Protein AF-A0A8T7EQ91-F1 (afdb_monomer_lite)

Radius of gyration: 20.84 Å; chains: 1; bounding box: 34×38×52 Å

Sequence (90 aa):
MHAIDVPRSFNTILYATVMPTHEADLRANAANLPNDVPALLRDVLEASLDALAPVTPSDVVFTDDRAPVEALFDPLVLNFLLSNDLDALR

Foldseek 3Di:
DWWFDDPPDPDIDDDDDPDDDDLVVLVVVLVPDDPPDPPVVNVVSVNRNVRTDDDDDDPDDDDCPPVCPCVVVVVVVVCCVVVVCVVVVD

Structure (mmCIF, N/CA/C/O backbone):
data_AF-A0A8T7EQ91-F1
#
_entry.id   AF-A0A8T7EQ91-F1
#
loop_
_atom_site.group_PDB
_atom_site.id
_atom_site.type_symbol
_atom_site.label_atom_id
_atom_site.label_alt_id
_atom_site.label_comp_id
_atom_site.label_asym_id
_atom_site.label_entity_id
_atom_site.label_seq_id
_atom_site.pdbx_PDB_ins_code
_atom_site.Cartn_x
_atom_site.Cartn_y
_atom_site.Cartn_z
_atom_site.occupancy
_atom_site.B_iso_or_equiv
_atom_site.auth_seq_id
_atom_site.auth_comp_id
_atom_site.auth_asym_id
_atom_site.auth_atom_id
_atom_site.pdbx_PDB_model_num
ATOM 1 N N . MET A 1 1 ? 7.968 -3.245 2.344 1.00 87.31 1 MET A N 1
ATOM 2 C CA . MET A 1 1 ? 6.934 -2.768 1.401 1.00 87.31 1 MET A CA 1
ATOM 3 C C . MET A 1 1 ? 5.800 -3.771 1.396 1.00 87.31 1 MET A C 1
ATOM 5 O O . MET A 1 1 ? 6.087 -4.958 1.486 1.00 87.31 1 MET A O 1
ATOM 9 N N . HIS A 1 2 ? 4.557 -3.316 1.301 1.00 93.19 2 HIS A N 1
ATOM 10 C CA . HIS A 1 2 ? 3.380 -4.189 1.269 1.00 93.19 2 HIS A CA 1
ATOM 11 C C . HIS A 1 2 ? 2.430 -3.728 0.171 1.00 93.19 2 HIS A C 1
ATOM 13 O O . HIS A 1 2 ? 2.225 -2.524 0.025 1.00 93.19 2 HIS A O 1
ATOM 19 N N . ALA A 1 3 ? 1.870 -4.665 -0.586 1.00 94.88 3 ALA A N 1
ATOM 20 C CA . ALA A 1 3 ? 0.804 -4.398 -1.541 1.00 94.88 3 ALA A CA 1
ATOM 21 C C . ALA A 1 3 ? -0.526 -4.854 -0.934 1.00 94.88 3 ALA A C 1
ATOM 23 O O . ALA A 1 3 ? -0.597 -5.939 -0.359 1.00 94.88 3 ALA A O 1
ATOM 24 N N . ILE A 1 4 ? -1.554 -4.015 -1.031 1.00 96.00 4 ILE A N 1
ATOM 25 C CA . ILE A 1 4 ? -2.913 -4.334 -0.585 1.00 96.00 4 ILE A CA 1
ATOM 26 C C . ILE A 1 4 ? -3.861 -4.054 -1.744 1.00 96.00 4 ILE A C 1
ATOM 28 O O . ILE A 1 4 ? -3.948 -2.917 -2.218 1.00 96.00 4 ILE A O 1
ATOM 32 N N . ASP A 1 5 ? -4.568 -5.083 -2.195 1.00 96.56 5 ASP A N 1
ATOM 33 C CA . ASP A 1 5 ? -5.580 -4.938 -3.236 1.00 96.56 5 ASP A CA 1
ATOM 34 C C . ASP A 1 5 ? -6.819 -4.252 -2.665 1.00 96.56 5 ASP A C 1
ATOM 36 O O . ASP A 1 5 ? -7.326 -4.611 -1.604 1.00 96.56 5 ASP A O 1
ATOM 40 N N . VAL A 1 6 ? -7.330 -3.238 -3.361 1.00 93.94 6 VAL A N 1
ATOM 41 C CA . VAL A 1 6 ? -8.520 -2.519 -2.906 1.00 93.94 6 VAL A CA 1
ATOM 42 C C . VAL A 1 6 ? -9.758 -3.311 -3.334 1.00 93.94 6 VAL A C 1
ATOM 44 O O . VAL A 1 6 ? -10.022 -3.417 -4.541 1.00 93.94 6 VAL A O 1
ATOM 47 N N . PRO A 1 7 ? -10.563 -3.837 -2.386 1.00 89.38 7 PRO A N 1
ATOM 48 C CA . PRO A 1 7 ? -11.687 -4.703 -2.716 1.00 89.38 7 PRO A CA 1
ATOM 49 C C . PRO A 1 7 ? -12.679 -4.027 -3.662 1.00 89.38 7 PRO A C 1
ATOM 51 O O . PRO A 1 7 ? -13.033 -2.860 -3.486 1.00 89.38 7 PRO A O 1
ATOM 54 N N . ARG A 1 8 ? -13.194 -4.796 -4.630 1.00 91.00 8 ARG A N 1
ATOM 55 C CA . ARG A 1 8 ? -14.146 -4.324 -5.657 1.00 91.00 8 ARG A CA 1
ATOM 56 C C . ARG A 1 8 ? -13.580 -3.219 -6.559 1.00 91.00 8 ARG A C 1
ATOM 58 O O . ARG A 1 8 ? -14.334 -2.401 -7.082 1.00 91.00 8 ARG A O 1
ATOM 65 N N . SER A 1 9 ? -12.267 -3.208 -6.759 1.00 91.75 9 SER A N 1
ATOM 66 C CA . SER A 1 9 ? -11.592 -2.355 -7.734 1.00 91.75 9 SER A CA 1
ATOM 67 C C . SER A 1 9 ? -10.456 -3.119 -8.418 1.00 91.75 9 SER A C 1
ATOM 69 O O . SER A 1 9 ? -10.125 -4.231 -8.017 1.00 91.75 9 SER A O 1
ATOM 71 N N . PHE A 1 10 ? -9.852 -2.509 -9.437 1.00 91.75 10 PHE A N 1
ATOM 72 C CA . PHE A 1 10 ? -8.617 -2.998 -10.060 1.00 91.75 10 PHE A CA 1
ATOM 73 C C . PHE A 1 10 ? -7.365 -2.299 -9.509 1.00 91.75 10 PHE A C 1
ATOM 75 O O . PHE A 1 10 ? -6.308 -2.352 -10.130 1.00 91.75 10 PHE A O 1
ATOM 82 N N . ASN A 1 11 ? -7.495 -1.595 -8.382 1.00 92.94 11 ASN A N 1
ATOM 83 C CA . ASN A 1 11 ? -6.415 -0.809 -7.806 1.00 92.94 11 ASN A CA 1
ATOM 84 C C . ASN A 1 11 ? -5.717 -1.586 -6.689 1.00 92.94 11 ASN A C 1
ATOM 86 O O . ASN A 1 11 ? -6.369 -2.229 -5.867 1.00 92.94 11 ASN A O 1
ATOM 90 N N . THR A 1 12 ? -4.402 -1.412 -6.603 1.00 94.44 12 THR A N 1
ATOM 91 C CA . THR A 1 12 ? -3.561 -1.915 -5.514 1.00 94.44 12 THR A CA 1
ATOM 92 C C . THR A 1 12 ? -2.855 -0.727 -4.871 1.00 94.44 12 THR A C 1
ATOM 94 O O . THR A 1 12 ? -2.305 0.128 -5.568 1.00 94.44 12 THR A O 1
ATOM 97 N N . ILE A 1 13 ? -2.863 -0.653 -3.542 1.00 94.44 13 ILE A N 1
ATOM 98 C CA . ILE A 1 13 ? -2.120 0.361 -2.791 1.00 94.44 13 ILE A CA 1
ATOM 99 C C . ILE A 1 13 ? -0.782 -0.237 -2.375 1.00 94.44 13 ILE A C 1
ATOM 101 O O . ILE A 1 13 ? -0.730 -1.299 -1.753 1.00 94.44 13 ILE A O 1
ATOM 105 N N . LEU A 1 14 ? 0.304 0.469 -2.692 1.00 92.56 14 LEU A N 1
ATOM 106 C CA . LEU A 1 14 ? 1.648 0.094 -2.278 1.00 92.56 14 LEU A CA 1
ATOM 107 C C . LEU A 1 14 ? 2.106 0.934 -1.079 1.00 92.56 14 LEU A C 1
ATOM 109 O O . LEU A 1 14 ? 2.276 2.147 -1.178 1.00 92.56 14 LEU A O 1
ATOM 113 N N . TYR A 1 15 ? 2.379 0.270 0.040 1.00 92.69 15 TYR A N 1
ATOM 114 C CA . TYR A 1 15 ? 2.943 0.868 1.246 1.00 92.69 15 TYR A CA 1
ATOM 115 C C . TYR A 1 15 ? 4.464 0.704 1.242 1.00 92.69 15 TYR A C 1
ATOM 117 O O . TYR A 1 15 ? 5.000 -0.348 1.610 1.00 92.69 15 TYR A O 1
ATOM 125 N N . ALA A 1 16 ? 5.168 1.747 0.804 1.00 89.25 16 ALA A N 1
ATOM 126 C CA . ALA A 1 16 ? 6.624 1.819 0.834 1.00 89.25 16 ALA A CA 1
ATOM 127 C C . ALA A 1 16 ? 7.095 2.463 2.147 1.00 89.25 16 ALA A C 1
ATOM 129 O O . ALA A 1 16 ? 6.852 3.638 2.410 1.00 89.25 16 ALA A O 1
ATOM 130 N N . THR A 1 17 ? 7.757 1.675 2.988 1.00 88.62 17 THR A N 1
ATOM 131 C CA . THR A 1 17 ? 8.290 2.101 4.285 1.00 88.62 17 THR A CA 1
ATOM 132 C C . THR A 1 17 ? 9.786 2.380 4.176 1.00 88.62 17 THR A C 1
ATOM 134 O O . THR A 1 17 ? 10.488 1.737 3.399 1.00 88.62 17 THR A O 1
ATOM 137 N N . VAL A 1 18 ? 10.295 3.323 4.978 1.00 91.12 18 VAL A N 1
ATOM 138 C CA . VAL A 1 18 ? 11.735 3.652 5.013 1.00 91.12 18 VAL A CA 1
ATOM 139 C C . VAL A 1 18 ? 12.566 2.485 5.560 1.00 91.12 18 VAL A C 1
ATOM 141 O O . VAL A 1 18 ? 13.675 2.240 5.095 1.00 91.12 18 VAL A O 1
ATOM 144 N N . MET A 1 19 ? 12.028 1.754 6.539 1.00 91.06 19 MET A N 1
ATOM 145 C CA . MET A 1 19 ? 12.634 0.542 7.098 1.00 91.06 19 MET A CA 1
ATOM 146 C C . MET A 1 19 ? 11.831 -0.698 6.688 1.00 91.06 19 MET A C 1
ATOM 148 O O . MET A 1 19 ? 10.619 -0.582 6.478 1.00 91.06 19 MET A O 1
ATOM 152 N N . PRO A 1 20 ? 12.462 -1.884 6.593 1.00 88.94 20 PRO A N 1
ATOM 153 C CA . PRO A 1 20 ? 11.740 -3.131 6.370 1.00 88.94 20 PRO A CA 1
ATOM 154 C C . PRO A 1 20 ? 10.666 -3.361 7.439 1.00 88.94 20 PRO A C 1
ATOM 156 O O . PRO A 1 20 ? 10.901 -3.145 8.626 1.00 88.94 20 PRO A O 1
ATOM 159 N N . THR A 1 21 ? 9.500 -3.817 7.000 1.00 92.31 21 THR A N 1
ATOM 160 C CA . THR A 1 21 ? 8.341 -4.154 7.836 1.00 92.31 21 THR A CA 1
ATOM 161 C C . THR A 1 21 ? 7.833 -5.538 7.454 1.00 92.31 21 THR A C 1
ATOM 163 O O . THR A 1 21 ? 8.030 -5.970 6.313 1.00 92.31 21 THR A O 1
ATOM 166 N N . HIS A 1 22 ? 7.180 -6.231 8.388 1.00 92.06 22 HIS A N 1
ATOM 167 C CA . HIS A 1 22 ? 6.669 -7.582 8.172 1.00 92.06 22 HIS A CA 1
ATOM 168 C C . HIS A 1 22 ? 5.151 -7.629 8.347 1.00 92.06 22 HIS A C 1
ATOM 170 O O . HIS A 1 22 ? 4.577 -6.941 9.186 1.00 92.06 22 HIS A O 1
ATOM 176 N N . GLU A 1 23 ? 4.481 -8.504 7.596 1.00 92.31 23 GLU A N 1
ATOM 177 C CA . GLU A 1 23 ? 3.026 -8.705 7.715 1.00 92.31 23 GLU A CA 1
ATOM 178 C C . GLU A 1 23 ? 2.610 -9.161 9.123 1.00 92.31 23 GLU A C 1
ATOM 180 O O . GLU A 1 23 ? 1.522 -8.836 9.601 1.00 92.31 23 GLU A O 1
ATOM 185 N N . ALA A 1 24 ? 3.496 -9.888 9.812 1.00 94.25 24 ALA A N 1
ATOM 186 C CA . ALA A 1 24 ? 3.300 -10.302 11.197 1.00 94.25 24 ALA A CA 1
ATOM 187 C C . ALA A 1 24 ? 3.133 -9.104 12.147 1.00 94.25 24 ALA A C 1
ATOM 189 O O . ALA A 1 24 ? 2.331 -9.184 13.076 1.00 94.25 24 ALA A O 1
ATOM 190 N N . ASP A 1 25 ? 3.820 -7.988 11.882 1.00 92.62 25 ASP A N 1
ATOM 191 C CA . ASP A 1 25 ? 3.708 -6.769 12.685 1.00 92.62 25 ASP A CA 1
ATOM 192 C C . ASP A 1 25 ? 2.300 -6.172 12.551 1.00 92.62 25 ASP A C 1
ATOM 194 O O . ASP A 1 25 ? 1.683 -5.787 13.542 1.00 92.62 25 ASP A O 1
ATOM 198 N N . LEU A 1 26 ? 1.739 -6.168 11.335 1.00 92.31 26 LEU A N 1
ATOM 199 C CA . LEU A 1 26 ? 0.377 -5.691 11.089 1.00 92.31 26 LEU A CA 1
ATOM 200 C C . LEU A 1 26 ? -0.670 -6.580 11.776 1.00 92.31 26 LEU A C 1
ATOM 202 O O . LEU A 1 26 ? -1.596 -6.059 12.395 1.00 92.31 26 LEU A O 1
ATOM 206 N N . ARG A 1 27 ? -0.498 -7.910 11.734 1.00 94.88 27 ARG A N 1
ATOM 207 C CA . ARG A 1 27 ? -1.375 -8.855 12.455 1.00 94.88 27 ARG A CA 1
ATOM 208 C C . ARG A 1 27 ? -1.299 -8.663 13.968 1.00 94.88 27 ARG A C 1
ATOM 210 O O . ARG A 1 27 ? -2.329 -8.680 14.636 1.00 94.88 27 ARG A O 1
ATOM 217 N N . ALA A 1 28 ? -0.098 -8.460 14.508 1.00 95.38 28 ALA A N 1
ATOM 218 C CA . ALA A 1 28 ? 0.090 -8.192 15.929 1.00 95.38 28 ALA A CA 1
ATOM 219 C C . ALA A 1 28 ? -0.569 -6.867 16.334 1.00 95.38 28 ALA A C 1
ATOM 221 O O . ALA A 1 28 ? -1.268 -6.809 17.344 1.00 95.38 28 ALA A O 1
ATOM 222 N N . ASN A 1 29 ? -0.413 -5.821 15.520 1.00 92.44 29 ASN A N 1
ATOM 223 C CA . ASN A 1 29 ? -1.077 -4.541 15.742 1.00 92.44 29 ASN A CA 1
ATOM 224 C C . ASN A 1 29 ? -2.601 -4.694 15.728 1.00 92.44 29 ASN A C 1
ATOM 226 O O . ASN A 1 29 ? -3.243 -4.199 16.648 1.00 92.44 29 ASN A O 1
ATOM 230 N N . ALA A 1 30 ? -3.156 -5.432 14.756 1.00 93.31 30 ALA A N 1
ATOM 231 C CA . ALA A 1 30 ? -4.586 -5.739 14.657 1.00 93.31 30 ALA A CA 1
ATOM 232 C C . ALA A 1 30 ? -5.127 -6.446 15.916 1.00 93.31 30 ALA A C 1
ATOM 234 O O . ALA A 1 30 ? -6.161 -6.059 16.462 1.00 93.31 30 ALA A O 1
ATOM 235 N N . ALA A 1 31 ? -4.395 -7.444 16.421 1.00 93.88 31 ALA A N 1
ATOM 236 C CA . ALA A 1 31 ? -4.764 -8.185 17.627 1.00 93.88 31 ALA A CA 1
ATOM 237 C C . ALA A 1 31 ? -4.692 -7.338 18.912 1.00 93.88 31 ALA A C 1
ATOM 239 O O . ALA A 1 31 ? -5.427 -7.598 19.862 1.00 93.88 31 ALA A O 1
ATOM 240 N N . ASN A 1 32 ? -3.828 -6.320 18.936 1.00 94.88 32 ASN A N 1
ATOM 241 C CA . ASN A 1 32 ? -3.628 -5.440 20.087 1.00 94.88 32 ASN A CA 1
ATOM 242 C C . ASN A 1 32 ? -4.552 -4.209 20.093 1.00 94.88 32 ASN A C 1
ATOM 244 O O . ASN A 1 32 ? -4.399 -3.348 20.962 1.00 94.88 32 ASN A O 1
ATOM 248 N N . LEU A 1 33 ? -5.498 -4.087 19.150 1.00 93.38 33 LEU A N 1
ATOM 249 C CA . LEU A 1 33 ? -6.395 -2.933 19.129 1.00 93.38 33 LEU A CA 1
ATOM 250 C C . LEU A 1 33 ? -7.341 -2.909 20.338 1.00 93.38 33 LEU A C 1
ATOM 252 O O . LEU A 1 33 ? -8.062 -3.885 20.565 1.00 93.38 33 LEU A O 1
ATOM 256 N N . PRO A 1 34 ? -7.437 -1.766 21.044 1.00 94.12 34 PRO A N 1
ATOM 257 C CA . PRO A 1 34 ? -8.422 -1.564 22.097 1.00 94.12 34 PRO A CA 1
ATOM 258 C C . PRO A 1 34 ? -9.862 -1.781 21.613 1.00 94.12 34 PRO A C 1
ATOM 260 O O . PRO A 1 34 ? -10.195 -1.563 20.444 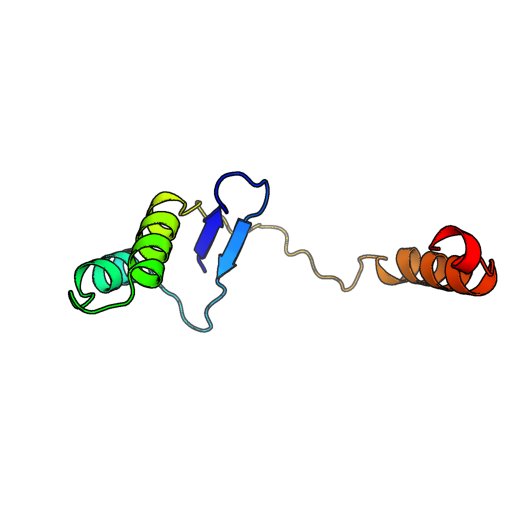1.00 94.12 34 PRO A O 1
ATOM 263 N N . ASN A 1 35 ? -10.745 -2.180 22.527 1.00 90.38 35 ASN A N 1
ATOM 264 C CA . ASN A 1 35 ? -12.157 -2.419 22.209 1.00 90.38 35 ASN A CA 1
ATOM 265 C C . ASN A 1 35 ? -12.936 -1.130 21.899 1.00 90.38 35 ASN A C 1
ATOM 267 O O . ASN A 1 35 ? -13.963 -1.190 21.232 1.00 90.38 35 ASN A O 1
ATOM 271 N N . ASP A 1 36 ? -12.462 0.019 22.376 1.00 94.88 36 ASP A N 1
ATOM 272 C CA . ASP A 1 36 ? -13.074 1.341 22.204 1.00 94.88 36 ASP A CA 1
ATOM 273 C C . ASP A 1 36 ? -12.603 2.078 20.941 1.00 94.88 36 ASP A C 1
ATOM 275 O O . ASP A 1 36 ? -12.994 3.221 20.698 1.00 94.88 36 ASP A O 1
ATOM 279 N N . VAL A 1 37 ? -11.781 1.433 20.112 1.00 94.88 37 VAL A N 1
ATOM 280 C CA . VAL A 1 37 ? -11.321 2.018 18.855 1.00 94.88 37 VAL A CA 1
ATOM 281 C C . VAL A 1 37 ? -12.484 2.227 17.869 1.00 94.88 37 VAL A C 1
ATOM 283 O O . VAL A 1 37 ? -13.398 1.397 17.818 1.00 94.88 37 VAL A O 1
ATOM 286 N N . PRO A 1 38 ? -12.467 3.290 17.040 1.00 96.50 38 PRO A N 1
ATOM 287 C CA . PRO A 1 38 ? -13.479 3.471 16.006 1.00 96.50 38 PRO A CA 1
ATOM 288 C C . PRO A 1 38 ? -13.605 2.242 15.097 1.00 96.50 38 PRO A C 1
ATOM 290 O O . PRO A 1 38 ? -12.599 1.749 14.584 1.00 96.50 38 PRO A O 1
ATOM 293 N N . ALA A 1 39 ? -14.843 1.798 14.851 1.00 94.62 39 ALA A N 1
ATOM 294 C CA . ALA A 1 39 ? -15.142 0.610 14.043 1.00 94.62 39 ALA A CA 1
ATOM 295 C C . ALA A 1 39 ? -14.456 0.647 12.671 1.00 94.62 39 ALA A C 1
ATOM 297 O O . ALA A 1 39 ? -13.827 -0.324 12.273 1.00 94.62 39 ALA A O 1
ATOM 298 N N . LEU A 1 40 ? -14.450 1.818 12.025 1.00 95.50 40 LEU A N 1
ATOM 299 C CA . LEU A 1 40 ? -13.793 2.015 10.735 1.00 95.50 40 LEU A CA 1
ATOM 300 C C . LEU A 1 40 ? -12.322 1.573 10.736 1.00 95.50 40 LEU A C 1
ATOM 302 O O . LEU A 1 40 ? -11.866 0.991 9.760 1.00 95.50 40 LEU A O 1
ATOM 306 N N . LEU A 1 41 ? -11.565 1.845 11.804 1.00 94.62 41 LEU A N 1
ATOM 307 C CA . LEU A 1 41 ? -10.153 1.463 11.849 1.00 94.62 41 LEU A CA 1
ATOM 308 C C . LEU A 1 41 ? -9.989 -0.056 11.934 1.00 94.62 41 LEU A C 1
ATOM 310 O O . LEU A 1 41 ? -9.098 -0.610 11.294 1.00 94.62 41 LEU A O 1
ATOM 314 N N . ARG A 1 42 ? -10.856 -0.717 12.706 1.00 94.25 42 ARG A N 1
ATOM 315 C CA . ARG A 1 42 ? -10.885 -2.177 12.815 1.00 94.25 42 ARG A CA 1
ATOM 316 C C . ARG A 1 42 ? -11.235 -2.805 11.468 1.00 94.25 42 ARG A C 1
ATOM 318 O O . ARG A 1 42 ? -10.464 -3.622 10.977 1.00 94.25 42 ARG A O 1
ATOM 325 N N . ASP A 1 43 ? -12.307 -2.330 10.842 1.00 93.62 43 ASP A N 1
ATOM 326 C CA . ASP A 1 43 ? -12.781 -2.825 9.548 1.00 93.62 43 ASP A CA 1
ATOM 327 C C . ASP A 1 43 ? -11.717 -2.655 8.455 1.00 93.62 43 ASP A C 1
ATOM 329 O O . ASP A 1 43 ? -11.475 -3.561 7.660 1.00 93.62 43 ASP A O 1
ATOM 333 N N . VAL A 1 44 ? -11.040 -1.501 8.421 1.00 93.25 44 VAL A N 1
ATOM 334 C CA . VAL A 1 44 ? -9.975 -1.235 7.445 1.00 93.25 44 VAL A CA 1
ATOM 335 C C . VAL A 1 44 ? -8.763 -2.133 7.679 1.00 93.25 44 VAL A C 1
ATOM 337 O O . VAL A 1 44 ? -8.177 -2.605 6.706 1.00 93.25 44 VAL A O 1
ATOM 340 N N . LEU A 1 45 ? -8.371 -2.383 8.932 1.00 93.75 45 LEU A N 1
ATOM 341 C CA . LEU A 1 45 ? -7.242 -3.265 9.246 1.00 93.75 45 LEU A CA 1
ATOM 342 C C . LEU A 1 45 ? -7.533 -4.722 8.891 1.00 93.75 45 LEU A C 1
ATOM 344 O O . LEU A 1 45 ? -6.672 -5.378 8.309 1.00 93.75 45 LEU A O 1
ATOM 348 N N . GLU A 1 46 ? -8.732 -5.208 9.204 1.00 93.31 46 GLU A N 1
ATOM 349 C CA . GLU A 1 46 ? -9.175 -6.555 8.836 1.00 93.31 46 GLU A CA 1
ATOM 350 C C . GLU A 1 46 ? -9.228 -6.704 7.309 1.00 93.31 46 GLU A C 1
ATOM 352 O O . GLU A 1 46 ? -8.574 -7.589 6.760 1.00 93.31 46 GLU A O 1
ATOM 357 N N . ALA A 1 47 ? -9.866 -5.762 6.604 1.00 93.88 47 ALA A N 1
ATOM 358 C CA . ALA A 1 47 ? -9.907 -5.768 5.141 1.00 93.88 47 ALA A 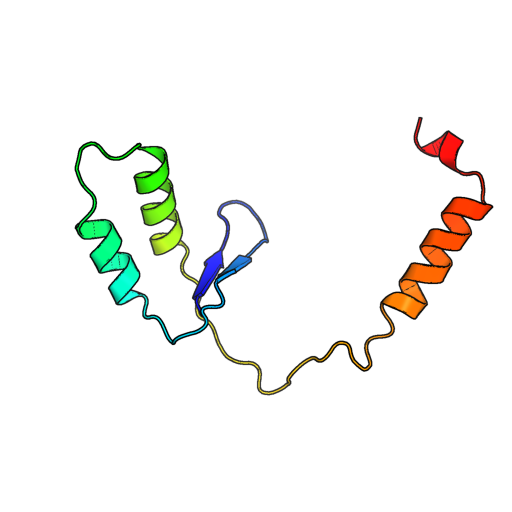CA 1
ATOM 359 C C . ALA A 1 47 ? -8.509 -5.689 4.503 1.00 93.88 47 ALA A C 1
ATOM 361 O O . ALA A 1 47 ? -8.252 -6.336 3.490 1.00 93.88 47 ALA A O 1
ATOM 362 N N . SER A 1 48 ? -7.593 -4.917 5.096 1.00 94.31 48 SER A N 1
ATOM 363 C CA . SER A 1 48 ? -6.209 -4.808 4.621 1.00 94.31 48 SER A CA 1
ATOM 364 C C . SER A 1 48 ? -5.439 -6.115 4.789 1.00 94.31 48 SER A C 1
ATOM 366 O O . SER A 1 48 ? -4.678 -6.483 3.901 1.00 94.31 48 SER A O 1
ATOM 368 N N . LEU A 1 49 ? -5.626 -6.817 5.914 1.00 95.19 49 LEU A N 1
ATOM 369 C CA . LEU A 1 49 ? -4.986 -8.108 6.175 1.00 95.19 49 LEU A CA 1
ATOM 370 C C . LEU A 1 49 ? -5.484 -9.198 5.223 1.00 95.19 49 LEU A C 1
ATOM 372 O O . LEU A 1 49 ? -4.678 -10.006 4.760 1.00 95.19 49 LEU A O 1
ATOM 376 N N . ASP A 1 50 ? -6.781 -9.198 4.917 1.00 95.50 50 ASP A N 1
ATOM 377 C CA . ASP A 1 50 ? -7.397 -10.157 3.995 1.00 95.50 50 ASP A CA 1
ATOM 378 C C . ASP A 1 50 ? -7.002 -9.909 2.534 1.00 95.50 50 ASP A C 1
ATOM 380 O O . ASP A 1 50 ? -6.977 -10.842 1.731 1.00 95.50 50 ASP A O 1
ATOM 384 N N . ALA A 1 51 ? -6.671 -8.663 2.190 1.00 96.00 51 ALA A N 1
ATOM 385 C CA . ALA A 1 51 ? -6.308 -8.248 0.839 1.00 96.00 51 ALA A CA 1
ATOM 386 C C . ALA A 1 51 ? -4.796 -8.043 0.627 1.00 96.00 51 ALA A C 1
ATOM 388 O O . ALA A 1 51 ? -4.392 -7.413 -0.354 1.00 96.00 51 ALA A O 1
ATOM 389 N N . LEU A 1 52 ? -3.949 -8.557 1.528 1.00 95.38 52 LEU A N 1
ATOM 390 C CA . LEU A 1 52 ? -2.498 -8.555 1.337 1.00 95.38 52 LEU A CA 1
ATOM 391 C C . LEU A 1 52 ? -2.128 -9.324 0.063 1.00 95.38 52 LEU A C 1
ATOM 393 O O . LEU A 1 52 ? -2.419 -10.513 -0.076 1.00 95.38 52 LEU A O 1
ATOM 397 N N . ALA A 1 53 ? -1.443 -8.637 -0.845 1.00 94.06 53 ALA A N 1
ATOM 398 C CA . ALA A 1 53 ? -0.967 -9.189 -2.100 1.00 94.06 53 ALA A CA 1
ATOM 399 C C . ALA A 1 53 ? 0.546 -9.465 -2.033 1.00 94.06 53 ALA A C 1
ATOM 401 O O . ALA A 1 53 ? 1.302 -8.682 -1.442 1.00 94.06 53 ALA A O 1
ATOM 402 N N . PRO A 1 54 ? 1.024 -10.559 -2.657 1.00 91.56 54 PRO A N 1
ATOM 403 C CA . PRO A 1 54 ? 2.443 -10.865 -2.698 1.00 91.56 54 PRO A CA 1
ATOM 404 C C . PRO A 1 54 ? 3.194 -9.780 -3.467 1.00 91.56 54 PRO A C 1
ATOM 406 O O . PRO A 1 54 ? 2.813 -9.387 -4.569 1.00 91.56 54 PRO A O 1
ATOM 409 N N . VAL A 1 55 ? 4.309 -9.329 -2.901 1.00 88.69 55 VAL A N 1
ATOM 410 C CA . VAL A 1 55 ? 5.203 -8.386 -3.566 1.00 88.69 55 VAL A CA 1
ATOM 411 C C . VAL A 1 55 ? 6.417 -9.139 -4.08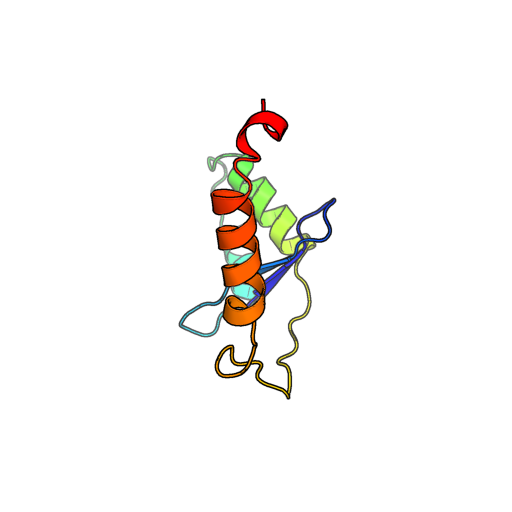2 1.00 88.69 55 VAL A C 1
ATOM 413 O O . VAL A 1 55 ? 7.139 -9.772 -3.314 1.00 88.69 55 VAL A O 1
ATOM 416 N N . THR A 1 56 ? 6.670 -9.043 -5.383 1.00 84.50 56 THR A N 1
ATOM 417 C CA . THR A 1 56 ? 7.913 -9.523 -5.989 1.00 84.50 56 THR A CA 1
ATOM 418 C C . THR A 1 56 ? 8.668 -8.325 -6.555 1.00 84.50 56 THR A C 1
ATOM 420 O O . THR A 1 56 ? 8.096 -7.587 -7.360 1.00 84.50 56 THR A O 1
ATOM 423 N N . PRO A 1 57 ? 9.919 -8.079 -6.130 1.00 81.19 57 PRO A N 1
ATOM 424 C CA . PRO A 1 57 ? 10.728 -7.045 -6.753 1.00 81.19 57 PRO A CA 1
ATOM 425 C C . PRO A 1 57 ? 10.942 -7.400 -8.226 1.00 81.19 57 PRO A C 1
ATOM 427 O O . PRO A 1 57 ? 11.243 -8.543 -8.562 1.00 81.19 57 PRO A O 1
ATOM 430 N N . SER A 1 58 ? 10.760 -6.418 -9.102 1.00 82.06 58 SER A N 1
ATOM 431 C CA . SER A 1 58 ? 11.082 -6.568 -10.519 1.00 82.06 58 SER A CA 1
ATOM 432 C C . SER A 1 58 ? 12.599 -6.561 -10.701 1.00 82.06 58 SER A C 1
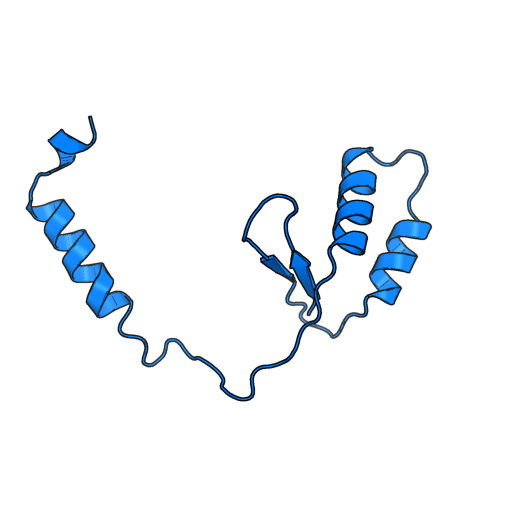ATOM 434 O O . SER A 1 58 ? 13.278 -5.698 -10.144 1.00 82.06 58 SER A O 1
ATOM 436 N N . ASP A 1 59 ? 13.120 -7.468 -11.529 1.00 86.25 59 ASP A N 1
ATOM 437 C CA . ASP A 1 59 ? 14.526 -7.443 -11.965 1.00 86.25 59 ASP A CA 1
ATOM 438 C C . ASP A 1 59 ? 14.833 -6.202 -12.819 1.00 86.25 59 ASP A C 1
ATOM 440 O O . ASP A 1 59 ? 15.973 -5.743 -12.910 1.00 86.25 59 ASP A O 1
ATOM 444 N N . VAL A 1 60 ? 13.797 -5.647 -13.452 1.00 84.00 60 VAL A N 1
ATOM 445 C CA . VAL A 1 60 ? 13.871 -4.425 -14.247 1.00 84.00 60 VAL A CA 1
ATOM 446 C C . VAL A 1 60 ? 13.386 -3.259 -13.397 1.00 84.00 60 VAL A C 1
ATOM 448 O O . VAL A 1 60 ? 12.213 -3.195 -13.021 1.00 84.00 60 VAL A O 1
ATOM 451 N N . VAL A 1 61 ? 14.285 -2.319 -13.122 1.00 78.94 61 VAL A N 1
ATOM 452 C CA . VAL A 1 61 ? 13.938 -1.042 -12.497 1.00 78.94 61 VAL A CA 1
ATOM 453 C C . VAL A 1 61 ? 13.488 -0.086 -13.594 1.00 78.94 61 VAL A C 1
ATOM 455 O O . VAL A 1 61 ? 14.291 0.349 -14.419 1.00 78.94 61 VAL A O 1
ATOM 458 N N . PHE A 1 62 ? 12.196 0.231 -13.612 1.00 72.81 62 PHE A N 1
ATOM 459 C CA . PHE A 1 62 ? 11.662 1.285 -14.464 1.00 72.81 62 PHE A CA 1
ATOM 460 C C . PHE A 1 62 ? 11.995 2.632 -13.822 1.00 72.81 62 PHE A C 1
ATOM 462 O O . PHE A 1 62 ? 11.498 2.939 -12.740 1.00 72.81 62 PHE A O 1
ATOM 469 N N . THR A 1 63 ? 12.858 3.414 -14.466 1.00 73.38 63 THR A N 1
ATOM 470 C CA . THR A 1 63 ? 13.067 4.820 -14.115 1.00 73.38 63 THR A CA 1
ATOM 471 C C . THR A 1 63 ? 12.384 5.697 -15.153 1.00 73.38 63 THR A C 1
ATOM 473 O O . THR A 1 63 ? 12.352 5.367 -16.341 1.00 73.38 63 THR A O 1
ATOM 476 N N . ASP A 1 64 ? 11.820 6.812 -14.697 1.00 67.44 64 ASP A N 1
ATOM 477 C CA . ASP A 1 64 ? 11.154 7.787 -15.566 1.00 67.44 64 ASP A CA 1
ATOM 478 C C . ASP A 1 64 ? 12.157 8.566 -16.436 1.00 67.44 64 ASP A C 1
ATOM 480 O O . ASP A 1 64 ? 11.780 9.257 -17.371 1.00 67.44 64 ASP A O 1
ATOM 484 N N . ASP A 1 65 ? 13.465 8.379 -16.207 1.00 67.56 65 ASP A N 1
ATOM 485 C CA . ASP A 1 65 ? 14.557 9.064 -16.916 1.00 67.56 65 ASP A CA 1
ATOM 486 C C . ASP A 1 65 ? 14.494 8.930 -18.449 1.00 67.56 65 ASP A C 1
ATOM 488 O O . ASP A 1 65 ? 15.181 9.655 -19.171 1.00 67.56 65 ASP A O 1
ATOM 492 N N . ARG A 1 66 ? 13.742 7.948 -18.964 1.00 65.00 66 ARG A N 1
ATOM 493 C CA . ARG A 1 66 ? 13.578 7.693 -20.402 1.00 65.00 66 ARG A CA 1
ATOM 494 C C . ARG A 1 66 ? 12.137 7.479 -20.845 1.00 65.00 66 ARG A C 1
ATOM 496 O O . ARG A 1 66 ? 11.934 7.165 -22.020 1.00 65.00 66 ARG A O 1
ATOM 503 N N . ALA A 1 67 ? 11.151 7.590 -19.959 1.00 65.94 67 ALA A N 1
ATOM 504 C CA . ALA A 1 67 ? 9.773 7.481 -20.403 1.00 65.94 67 ALA A CA 1
ATOM 505 C C . ALA A 1 67 ? 9.384 8.831 -21.032 1.00 65.94 67 ALA A C 1
ATOM 507 O O . ALA A 1 67 ? 9.538 9.866 -20.398 1.00 65.94 67 ALA A O 1
ATOM 508 N N . PRO A 1 68 ? 8.919 8.878 -22.292 1.00 67.94 68 PRO A N 1
ATOM 509 C CA . PRO A 1 68 ? 8.556 10.135 -22.942 1.00 67.94 68 PRO A CA 1
ATOM 510 C C . PRO A 1 68 ? 7.163 10.592 -22.480 1.00 67.94 68 PRO A C 1
ATOM 512 O O . PRO A 1 68 ? 6.339 10.978 -23.307 1.00 67.94 68 PRO A O 1
ATOM 515 N N . VAL A 1 69 ? 6.855 10.469 -21.186 1.00 72.44 69 VAL A N 1
ATOM 516 C CA . VAL A 1 69 ? 5.517 10.737 -20.648 1.00 72.44 69 VAL A CA 1
ATOM 517 C C . VAL A 1 69 ? 5.1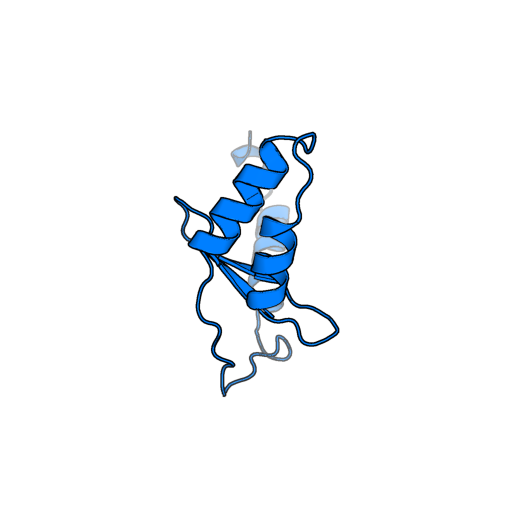96 12.211 -20.841 1.00 72.44 69 VAL A C 1
ATOM 519 O O . VAL A 1 69 ? 4.166 12.522 -21.434 1.00 72.44 69 VAL A O 1
ATOM 522 N N . GLU A 1 70 ? 6.113 13.104 -20.475 1.00 73.38 70 GLU A N 1
ATOM 523 C CA . GLU A 1 70 ? 5.978 14.548 -20.681 1.00 73.38 70 GLU A CA 1
ATOM 524 C C . GLU A 1 70 ? 5.920 14.892 -22.170 1.00 73.38 70 GLU A C 1
ATOM 526 O O . GLU A 1 70 ? 5.049 15.637 -22.605 1.00 73.38 70 GLU A O 1
ATOM 531 N N . ALA A 1 71 ? 6.762 14.268 -22.999 1.00 73.44 71 ALA A N 1
ATOM 532 C CA . ALA A 1 71 ? 6.753 14.512 -24.443 1.00 73.44 71 ALA A CA 1
ATOM 533 C C . ALA A 1 71 ? 5.436 14.086 -25.127 1.00 73.44 71 ALA A C 1
ATOM 535 O O . ALA A 1 71 ? 5.110 14.598 -26.199 1.00 73.44 71 ALA A O 1
ATOM 536 N N . LEU A 1 72 ? 4.679 13.160 -24.527 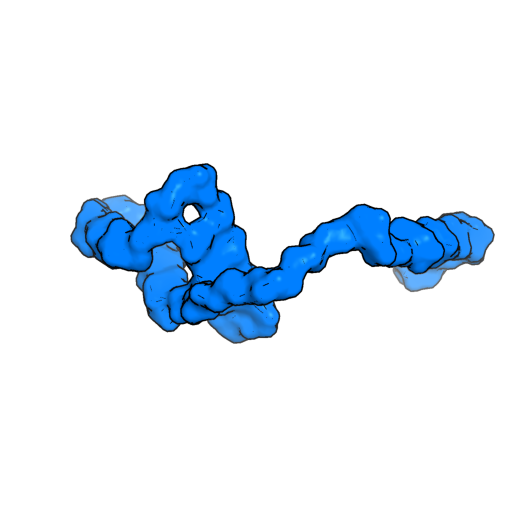1.00 76.81 72 LEU A N 1
ATOM 537 C CA . LEU A 1 72 ? 3.348 12.756 -24.984 1.00 76.81 72 LEU A CA 1
ATOM 538 C C . LEU A 1 72 ? 2.230 13.605 -24.361 1.00 76.81 72 LEU A C 1
ATOM 540 O O . LEU A 1 72 ? 1.255 13.918 -25.047 1.00 76.81 72 LEU A O 1
ATOM 544 N N . PHE A 1 73 ? 2.355 13.982 -23.087 1.00 78.31 73 PHE A N 1
ATOM 545 C CA . PHE A 1 73 ? 1.339 14.745 -22.360 1.00 78.31 73 PHE A CA 1
ATOM 546 C C . PHE A 1 73 ? 1.358 16.238 -22.688 1.00 78.31 73 PHE A C 1
ATOM 548 O O . PHE A 1 73 ? 0.291 16.826 -22.873 1.00 78.31 73 PHE A O 1
ATOM 555 N N . ASP A 1 74 ? 2.535 16.851 -22.808 1.00 81.75 74 ASP A N 1
ATOM 556 C CA . ASP A 1 74 ? 2.680 18.294 -23.014 1.00 81.75 74 ASP A CA 1
ATOM 557 C C . ASP A 1 74 ? 1.974 18.770 -24.293 1.00 81.75 74 ASP A C 1
ATOM 559 O O . ASP A 1 74 ? 1.199 19.728 -24.222 1.00 81.75 74 ASP A O 1
ATOM 563 N N . PRO A 1 75 ? 2.118 18.100 -25.459 1.00 84.25 75 PRO A N 1
ATOM 564 C CA . PRO A 1 75 ? 1.371 18.483 -26.652 1.00 84.25 75 PRO A CA 1
ATOM 565 C C . PRO A 1 75 ? -0.139 18.302 -26.482 1.00 84.25 75 PRO A C 1
ATOM 567 O O . PRO A 1 75 ? -0.906 19.060 -27.061 1.00 84.25 75 PRO A O 1
ATOM 570 N N . LEU A 1 76 ? -0.581 17.317 -25.694 1.00 84.31 76 LEU A N 1
ATOM 571 C CA . LEU A 1 76 ? -1.995 17.037 -25.433 1.00 84.31 76 LEU A CA 1
ATOM 572 C C . LEU A 1 76 ? -2.642 18.165 -24.618 1.00 84.31 76 LEU A C 1
ATOM 574 O O . LEU A 1 76 ? -3.700 18.669 -24.993 1.00 84.31 76 LEU A O 1
ATOM 578 N N . VAL A 1 77 ? -1.968 18.609 -23.554 1.00 84.00 77 VAL A N 1
ATOM 579 C CA . VAL A 1 77 ? -2.403 19.741 -22.724 1.00 84.00 77 VAL A CA 1
ATOM 580 C C . VAL A 1 77 ? -2.366 21.041 -23.524 1.00 84.00 77 VAL A C 1
ATOM 582 O O . VAL A 1 77 ? -3.333 21.800 -23.506 1.00 84.00 77 VAL A O 1
ATOM 585 N N . LEU A 1 78 ? -1.281 21.294 -24.262 1.00 85.06 78 LEU A N 1
ATOM 586 C CA . LEU A 1 78 ? -1.159 22.496 -25.086 1.00 85.06 78 LEU A CA 1
ATOM 587 C C . LEU A 1 78 ? -2.220 22.535 -26.184 1.00 85.06 78 LEU A C 1
ATOM 589 O O . LEU A 1 78 ? -2.864 23.565 -26.356 1.00 85.06 78 LEU A O 1
ATOM 593 N N . ASN A 1 79 ? -2.450 21.426 -26.888 1.00 83.94 79 ASN A N 1
ATOM 594 C CA . ASN A 1 79 ? -3.488 21.350 -27.912 1.00 83.94 79 ASN A CA 1
ATOM 595 C C . ASN A 1 79 ? -4.873 21.600 -27.319 1.00 83.94 79 ASN A C 1
ATOM 597 O O . ASN A 1 79 ? -5.626 22.346 -27.923 1.00 83.94 79 ASN A O 1
ATOM 601 N N . PHE A 1 80 ? -5.183 21.049 -26.143 1.00 82.12 80 PHE A N 1
ATOM 602 C CA . PHE A 1 80 ? -6.449 21.294 -25.448 1.00 82.12 80 PHE A CA 1
ATOM 603 C C . PHE A 1 80 ? -6.635 22.767 -25.035 1.00 82.12 80 PHE A C 1
ATOM 605 O O . PHE A 1 80 ? -7.710 23.339 -25.208 1.00 82.12 80 PHE A O 1
ATOM 612 N N . LEU A 1 81 ? -5.585 23.414 -24.515 1.00 81.69 81 LEU A N 1
ATOM 613 C CA . LEU A 1 81 ? -5.637 24.838 -24.163 1.00 81.69 81 LEU A CA 1
ATOM 614 C C . LEU A 1 81 ? -5.768 25.733 -25.405 1.00 81.69 81 LEU A C 1
ATOM 616 O O . LEU A 1 81 ? -6.469 26.743 -25.371 1.00 81.69 81 LEU A O 1
ATOM 620 N N . LEU A 1 82 ? -5.092 25.370 -26.498 1.00 83.19 82 LEU A N 1
ATOM 621 C CA . LEU A 1 82 ? -5.059 26.139 -27.745 1.00 83.19 82 LEU A CA 1
ATOM 622 C C . LEU A 1 82 ? -6.267 25.881 -28.652 1.00 83.19 82 LEU A C 1
ATOM 624 O O . LEU A 1 82 ? -6.599 26.743 -29.463 1.00 83.19 82 LEU A O 1
ATOM 628 N N . SER A 1 83 ? -6.940 24.735 -28.525 1.00 76.75 83 SER A N 1
ATOM 629 C CA . SER A 1 83 ? -8.148 24.415 -29.291 1.00 76.75 83 SER A CA 1
ATOM 630 C C . SER A 1 83 ? -9.383 25.187 -28.815 1.00 76.75 83 SER A C 1
ATOM 632 O O . SER A 1 83 ? -10.425 25.097 -29.459 1.00 76.75 83 SER A O 1
ATOM 634 N N . ASN A 1 84 ? -9.276 25.973 -27.731 1.00 62.81 84 ASN A N 1
ATOM 635 C CA . ASN A 1 84 ? -10.385 26.702 -27.101 1.00 62.81 84 ASN A CA 1
ATOM 636 C C . ASN A 1 84 ? -11.588 25.784 -26.788 1.00 62.81 84 ASN A C 1
ATOM 638 O O . ASN A 1 84 ? -12.727 26.236 -26.705 1.00 62.81 84 ASN A O 1
ATOM 642 N N . ASP A 1 85 ? -11.327 24.491 -26.580 1.00 61.00 85 ASP A N 1
ATOM 643 C CA . ASP A 1 85 ? -12.331 23.430 -26.422 1.00 61.00 85 ASP A CA 1
ATOM 644 C C . ASP A 1 85 ? -12.879 23.361 -24.981 1.00 61.00 85 ASP A C 1
ATOM 646 O O . ASP A 1 85 ? -13.295 22.323 -24.472 1.00 61.00 85 ASP A O 1
ATOM 650 N N . LEU A 1 86 ? -12.863 24.504 -24.287 1.00 58.62 86 LEU A N 1
ATOM 651 C CA . LEU A 1 86 ? -13.497 24.682 -22.981 1.00 58.62 86 LEU A CA 1
ATOM 652 C C . LEU A 1 86 ? -15.029 24.715 -23.095 1.00 58.62 86 LEU A C 1
ATOM 654 O O . LEU A 1 86 ? -15.717 24.520 -22.095 1.00 58.62 86 LEU A O 1
ATOM 658 N N . ASP A 1 87 ? -15.560 24.921 -24.304 1.00 57.38 87 ASP A N 1
ATOM 659 C CA . ASP A 1 87 ? -16.995 24.841 -24.584 1.00 57.38 87 ASP A CA 1
ATOM 660 C C . ASP A 1 87 ? -17.521 23.390 -24.566 1.00 57.38 87 ASP A C 1
ATOM 662 O O . ASP A 1 87 ? -18.706 23.187 -24.312 1.00 57.38 87 ASP A O 1
ATOM 666 N N . ALA A 1 88 ? -16.664 22.375 -24.757 1.00 56.81 88 ALA A N 1
ATOM 667 C CA . ALA A 1 88 ? -17.042 20.957 -24.681 1.00 56.81 88 ALA A CA 1
ATOM 668 C C . ALA A 1 88 ? -17.129 20.405 -23.241 1.00 56.81 88 ALA A C 1
ATOM 670 O O . ALA A 1 88 ? -17.645 19.309 -23.026 1.00 56.81 88 ALA A O 1
ATOM 671 N N . LEU A 1 89 ? -16.628 21.155 -22.253 1.00 57.03 89 LEU A N 1
ATOM 672 C CA . LEU A 1 89 ? -16.625 20.789 -20.828 1.00 57.03 89 LEU A CA 1
ATOM 673 C C . LEU A 1 89 ? -17.751 21.455 -20.020 1.00 57.03 89 LEU A C 1
ATOM 675 O O . LEU A 1 89 ? -17.701 21.454 -18.787 1.00 57.03 89 LEU A O 1
ATOM 679 N N . ARG A 1 90 ? -18.746 22.039 -20.694 1.00 48.50 90 ARG A N 1
ATOM 680 C CA . ARG A 1 90 ? -19.862 22.757 -20.075 1.00 48.50 90 ARG A CA 1
ATOM 681 C C . ARG A 1 90 ? -21.173 21.984 -20.124 1.00 48.50 90 ARG A C 1
ATOM 683 O O . ARG A 1 90 ? -21.458 21.361 -21.168 1.00 48.50 90 ARG A O 1
#

Secondary structure (DSSP, 8-state):
-EEEE-TTSS-EEEE--SS---HHHHHHHHHT--TTS-HHHHHHHHHHHHTEEPP---SS---GGG--HHHHHHHHHHHHHHTTGGGGG-

pLDDT: mean 85.61, std 11.53, range [48.5, 96.56]